Protein AF-A0A2G1WRG2-F1 (afdb_monomer)

Structure (mmCIF, N/CA/C/O backbone):
data_AF-A0A2G1WRG2-F1
#
_entry.id   AF-A0A2G1WRG2-F1
#
loop_
_atom_site.group_PDB
_atom_site.id
_atom_site.type_symbol
_atom_site.label_atom_id
_atom_site.label_alt_id
_atom_site.label_comp_id
_atom_site.label_asym_id
_atom_site.label_entity_id
_atom_site.label_seq_id
_atom_site.pdbx_PDB_ins_code
_atom_site.Cartn_x
_atom_site.Cartn_y
_atom_site.Cartn_z
_atom_site.occupancy
_atom_site.B_iso_or_equiv
_atom_site.auth_seq_id
_atom_site.auth_comp_id
_atom_site.auth_asym_id
_atom_site.auth_atom_id
_atom_site.pdbx_PDB_model_num
ATOM 1 N N . MET A 1 1 ? 6.672 7.470 -14.621 1.00 82.44 1 MET A N 1
ATOM 2 C CA . MET A 1 1 ? 5.994 8.250 -13.550 1.00 82.44 1 MET A CA 1
ATOM 3 C C . MET A 1 1 ? 6.904 8.261 -12.335 1.00 82.44 1 MET A C 1
ATOM 5 O O . MET A 1 1 ? 7.577 7.259 -12.121 1.00 82.44 1 MET A O 1
ATOM 9 N N . ARG A 1 2 ? 6.982 9.368 -11.590 1.00 91.31 2 ARG A N 1
ATOM 10 C CA . ARG A 1 2 ? 7.747 9.431 -10.336 1.00 91.31 2 ARG A CA 1
ATOM 11 C C . ARG A 1 2 ? 6.858 9.059 -9.140 1.00 91.31 2 ARG A C 1
ATOM 13 O O . ARG A 1 2 ? 5.636 9.063 -9.260 1.00 91.31 2 ARG A O 1
ATOM 20 N N . GLU A 1 3 ? 7.483 8.682 -8.032 1.00 91.12 3 GLU A N 1
ATOM 21 C CA . GLU A 1 3 ? 6.794 8.231 -6.816 1.00 91.12 3 GLU A CA 1
ATOM 22 C C . GLU A 1 3 ? 5.988 9.355 -6.157 1.00 91.12 3 GLU A C 1
ATOM 24 O O . GLU A 1 3 ? 4.827 9.147 -5.826 1.00 91.12 3 GLU A O 1
ATOM 29 N N . ASP A 1 4 ? 6.550 10.567 -6.115 1.00 94.12 4 ASP A N 1
ATOM 30 C CA . ASP A 1 4 ? 5.869 11.799 -5.695 1.00 94.12 4 ASP A CA 1
ATOM 31 C C . ASP A 1 4 ? 4.547 12.018 -6.453 1.00 94.12 4 ASP A C 1
ATOM 33 O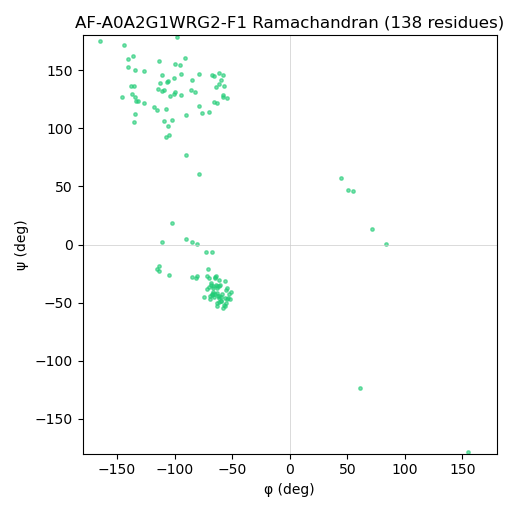 O . ASP A 1 4 ? 3.505 12.245 -5.847 1.00 94.12 4 ASP A O 1
ATOM 37 N N . ALA A 1 5 ? 4.554 11.856 -7.776 1.00 94.12 5 ALA A N 1
ATOM 38 C CA . ALA A 1 5 ? 3.368 12.000 -8.610 1.00 94.12 5 ALA A CA 1
ATOM 39 C C . ALA A 1 5 ? 2.323 10.907 -8.332 1.00 94.12 5 ALA A C 1
ATOM 41 O O . ALA A 1 5 ? 1.125 11.181 -8.394 1.00 94.12 5 ALA A O 1
ATOM 42 N N . LEU A 1 6 ? 2.754 9.677 -8.030 1.00 94.81 6 LEU A N 1
ATOM 43 C CA . LEU A 1 6 ? 1.844 8.601 -7.628 1.00 94.81 6 LEU A CA 1
ATOM 44 C C . LEU A 1 6 ? 1.216 8.899 -6.259 1.00 94.81 6 LEU A C 1
ATOM 46 O O . LEU A 1 6 ? 0.005 8.746 -6.104 1.00 94.81 6 LEU A O 1
ATOM 50 N N . ALA A 1 7 ? 2.017 9.370 -5.302 1.00 96.44 7 ALA A N 1
ATOM 51 C CA . ALA A 1 7 ? 1.544 9.779 -3.988 1.00 96.44 7 ALA A CA 1
ATOM 52 C C . ALA A 1 7 ? 0.510 10.907 -4.104 1.00 96.44 7 ALA A C 1
ATOM 54 O O . ALA A 1 7 ? -0.591 10.766 -3.578 1.00 96.44 7 ALA A O 1
ATOM 55 N N . THR A 1 8 ? 0.796 11.964 -4.877 1.00 97.38 8 THR A N 1
ATOM 56 C CA . THR A 1 8 ? -0.154 13.061 -5.135 1.00 97.38 8 THR A CA 1
ATOM 57 C C . THR A 1 8 ? -1.489 12.546 -5.667 1.00 97.38 8 THR A C 1
ATOM 59 O O . THR A 1 8 ? -2.535 12.929 -5.157 1.00 97.38 8 THR A O 1
ATOM 62 N N . ARG A 1 9 ? -1.479 11.624 -6.638 1.00 96.25 9 ARG A N 1
ATOM 63 C CA . ARG A 1 9 ? -2.717 11.054 -7.199 1.00 96.25 9 ARG A CA 1
ATOM 64 C C . ARG A 1 9 ? -3.536 10.270 -6.177 1.00 96.25 9 ARG A C 1
ATOM 66 O O . ARG A 1 9 ? -4.762 10.318 -6.217 1.00 96.25 9 ARG A O 1
ATOM 73 N N . LEU A 1 10 ? -2.879 9.540 -5.277 1.00 96.62 10 LEU A N 1
ATOM 74 C CA . LEU A 1 10 ? -3.568 8.819 -4.208 1.00 96.62 10 LEU A CA 1
ATOM 75 C C . LEU A 1 10 ? -4.116 9.769 -3.141 1.00 96.62 10 LEU A C 1
ATOM 77 O O . LEU A 1 10 ? -5.230 9.553 -2.672 1.00 96.62 10 LEU A O 1
ATOM 81 N N . VAL A 1 11 ? -3.381 10.831 -2.800 1.00 98.06 11 VAL A N 1
ATOM 82 C CA . VAL A 1 11 ? -3.873 11.896 -1.912 1.00 98.06 11 VAL A CA 1
ATOM 83 C C . VAL A 1 11 ? -5.138 12.523 -2.502 1.00 98.06 11 VAL A C 1
ATOM 85 O O . VAL A 1 11 ? -6.183 12.464 -1.859 1.00 98.06 11 VAL A O 1
ATOM 88 N N . GLU A 1 12 ? -5.077 12.999 -3.753 1.00 98.06 12 GLU A N 1
ATOM 89 C CA . GLU A 1 12 ? -6.226 13.566 -4.478 1.00 98.06 12 GLU A CA 1
ATOM 90 C C . GLU A 1 12 ? -7.426 12.604 -4.483 1.00 98.06 12 GLU A C 1
ATOM 92 O O . GLU A 1 12 ? -8.568 13.009 -4.263 1.00 98.06 12 GLU A O 1
ATOM 97 N N . HIS A 1 13 ? -7.178 11.310 -4.709 1.00 96.69 13 HIS A N 1
ATOM 98 C CA . HIS A 1 13 ? -8.224 10.292 -4.692 1.00 96.69 13 HIS A CA 1
ATOM 99 C C . HIS A 1 13 ? -8.915 10.191 -3.329 1.00 96.69 13 HIS A C 1
ATOM 101 O O . HIS A 1 13 ? -10.146 10.196 -3.275 1.00 96.69 13 HIS A O 1
ATOM 107 N N . T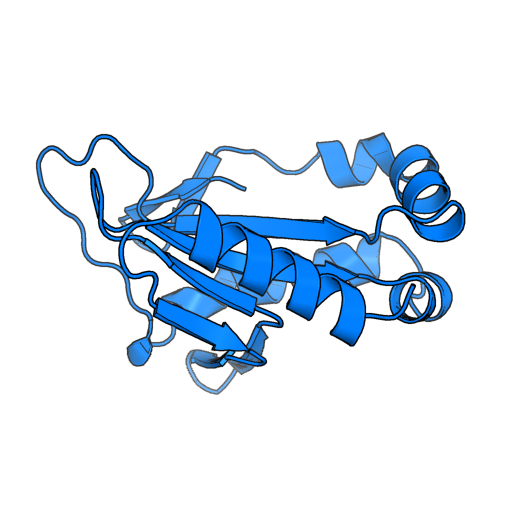YR A 1 14 ? -8.162 10.094 -2.232 1.00 96.69 14 TYR A N 1
ATOM 108 C CA . TYR A 1 14 ? -8.765 9.961 -0.906 1.00 96.69 14 TYR A CA 1
ATOM 109 C C . TYR A 1 14 ? -9.455 11.244 -0.450 1.00 96.69 14 TYR A C 1
ATOM 111 O O . TYR A 1 14 ? -10.524 11.156 0.145 1.00 96.69 14 TYR A O 1
ATOM 119 N N . GLU A 1 15 ? -8.911 12.417 -0.768 1.00 97.25 15 GLU A N 1
ATOM 120 C CA . GLU A 1 15 ? -9.574 13.699 -0.495 1.00 97.25 15 GLU A CA 1
ATOM 121 C C . GLU A 1 15 ? -10.912 13.830 -1.234 1.00 97.25 15 GLU A C 1
ATOM 123 O O . GLU A 1 15 ? -11.868 14.374 -0.686 1.00 97.25 15 GLU A O 1
ATOM 128 N N . ALA A 1 16 ? -11.004 13.298 -2.456 1.00 97.31 16 ALA A N 1
ATOM 129 C CA . ALA A 1 16 ? -12.228 13.340 -3.251 1.00 97.31 16 ALA A CA 1
ATOM 130 C C . ALA A 1 16 ? -13.269 12.273 -2.865 1.00 97.31 16 ALA A C 1
ATOM 132 O O . ALA A 1 16 ? -14.457 12.463 -3.123 1.00 97.31 16 ALA A O 1
ATOM 133 N N . THR A 1 17 ? -12.844 11.133 -2.309 1.00 95.19 17 THR A N 1
ATOM 134 C CA . THR A 1 17 ? -13.718 9.954 -2.128 1.00 95.19 17 THR A CA 1
ATOM 135 C C . THR A 1 17 ? -14.021 9.598 -0.679 1.00 95.19 17 THR A C 1
ATOM 137 O O . THR A 1 17 ? -14.987 8.877 -0.432 1.00 95.19 17 THR A O 1
ATOM 140 N N . ALA A 1 18 ? -13.231 10.081 0.280 1.00 93.38 18 ALA A N 1
ATOM 141 C CA . ALA A 1 18 ? -13.436 9.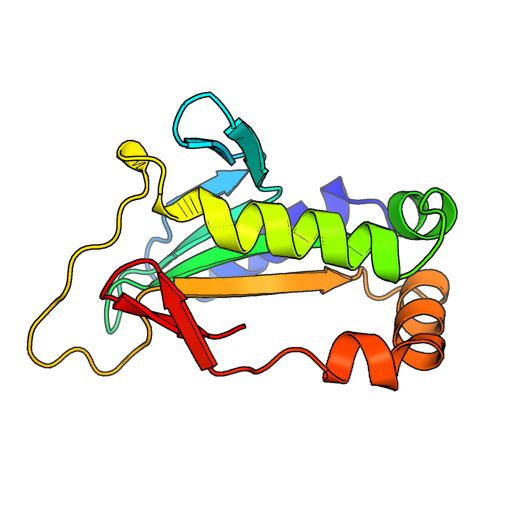811 1.694 1.00 93.38 18 ALA A CA 1
ATOM 142 C C . ALA A 1 18 ? -13.888 11.065 2.447 1.00 93.38 18 ALA A C 1
ATOM 144 O O . ALA A 1 18 ? -13.448 12.181 2.186 1.00 93.38 18 ALA A O 1
ATOM 145 N N . GLU A 1 19 ? -14.738 10.868 3.450 1.00 93.25 19 GLU A N 1
ATOM 146 C CA . GLU A 1 19 ? -15.154 11.942 4.342 1.00 93.25 19 GLU A CA 1
ATOM 147 C C . GLU A 1 19 ? -14.036 12.262 5.346 1.00 93.25 19 GLU A C 1
ATOM 149 O O . GLU A 1 19 ? -13.691 11.439 6.200 1.00 93.25 19 GLU A O 1
ATOM 154 N N . SER A 1 20 ? -13.461 13.462 5.228 1.00 93.56 20 SER A N 1
ATOM 155 C CA . SER A 1 20 ? -12.427 14.001 6.129 1.00 93.56 20 SER A CA 1
ATOM 156 C C . SER A 1 20 ? -11.307 12.996 6.483 1.00 93.56 20 SER A C 1
ATOM 158 O O . SER A 1 20 ? -11.087 12.712 7.673 1.00 93.56 20 SER A O 1
ATOM 160 N N . PRO A 1 21 ? -10.596 12.436 5.482 1.00 96.88 21 PRO A N 1
ATOM 161 C CA . PRO A 1 21 ? -9.536 11.467 5.723 1.00 96.88 21 PRO A CA 1
ATOM 162 C C . PRO A 1 21 ? -8.358 12.109 6.464 1.00 96.88 21 PRO A C 1
ATOM 164 O O . PRO A 1 21 ? -8.003 13.265 6.236 1.00 96.88 21 PRO A O 1
ATOM 167 N N . ALA A 1 22 ? -7.710 11.344 7.342 1.00 97.69 22 ALA A N 1
ATOM 168 C CA . ALA A 1 22 ? -6.416 11.728 7.897 1.00 97.69 22 ALA A CA 1
ATOM 169 C C . ALA A 1 22 ? -5.317 11.160 6.992 1.00 97.69 22 ALA A C 1
ATOM 171 O O . ALA A 1 22 ? -5.155 9.944 6.936 1.00 97.69 22 ALA A O 1
ATOM 172 N N . ILE A 1 23 ? -4.588 12.024 6.285 1.00 98.44 23 ILE A N 1
ATOM 173 C CA . ILE A 1 23 ? -3.559 11.624 5.317 1.00 98.44 23 ILE A CA 1
ATOM 174 C C . ILE A 1 23 ? -2.180 12.072 5.806 1.00 98.44 23 ILE A C 1
ATOM 176 O O . ILE A 1 23 ? -2.022 13.216 6.244 1.00 98.44 23 ILE A O 1
ATOM 180 N N . ARG A 1 24 ? -1.187 11.180 5.750 1.00 98.31 24 ARG A N 1
ATOM 181 C CA . ARG A 1 24 ? 0.217 11.457 6.087 1.00 98.31 24 ARG A CA 1
ATOM 182 C C . ARG A 1 24 ? 1.132 10.816 5.047 1.00 98.31 24 ARG A C 1
ATOM 184 O O . ARG A 1 24 ? 0.959 9.646 4.722 1.00 98.31 24 ARG A O 1
ATOM 191 N N . LEU A 1 25 ? 2.066 11.598 4.517 1.00 98.19 25 LEU A N 1
ATOM 192 C CA . LEU A 1 25 ? 3.127 11.123 3.630 1.00 98.19 25 LEU A CA 1
ATOM 193 C C . LEU A 1 25 ? 4.368 10.832 4.460 1.00 98.19 25 LEU A C 1
ATOM 195 O O . LEU A 1 25 ? 4.609 11.547 5.432 1.00 98.19 25 LEU A O 1
ATOM 199 N N . GLU A 1 26 ? 5.132 9.823 4.048 1.00 97.44 26 GLU A N 1
ATOM 200 C CA . GLU A 1 26 ? 6.370 9.427 4.726 1.00 97.44 26 GLU A CA 1
ATOM 201 C C . GLU A 1 26 ? 6.148 9.235 6.240 1.00 97.44 26 GLU A C 1
ATOM 203 O O . GLU A 1 26 ? 6.895 9.746 7.073 1.00 97.44 26 GLU A O 1
ATOM 208 N N . GLU A 1 27 ? 5.083 8.511 6.606 1.00 97.75 27 GLU A N 1
ATOM 209 C CA . GLU A 1 27 ? 4.686 8.314 8.001 1.00 97.75 27 GLU A CA 1
ATOM 210 C C . GLU A 1 27 ? 5.702 7.399 8.708 1.00 97.75 27 GLU A C 1
ATOM 212 O O . GLU A 1 27 ? 5.818 6.215 8.359 1.00 97.75 27 GLU A O 1
ATOM 217 N N . PRO A 1 28 ? 6.457 7.912 9.696 1.00 97.44 28 PRO A N 1
ATOM 218 C CA . PRO A 1 28 ? 7.485 7.136 10.365 1.00 97.44 28 PRO A CA 1
ATOM 219 C C . PRO A 1 28 ? 6.866 6.203 11.399 1.00 97.44 28 PRO A C 1
ATOM 221 O O . PRO A 1 28 ? 5.936 6.583 12.105 1.00 97.44 28 PRO A O 1
ATOM 224 N N . TYR A 1 29 ? 7.465 5.033 11.584 1.00 96.12 29 TYR A N 1
ATOM 225 C CA . TYR A 1 29 ? 7.134 4.128 12.679 1.00 96.12 29 TYR A CA 1
ATOM 226 C C . TYR A 1 29 ? 8.404 3.602 13.356 1.00 96.12 29 TYR A C 1
ATOM 228 O O . TYR A 1 29 ? 9.459 3.476 12.728 1.00 96.12 29 TYR A O 1
ATOM 236 N N . ASP A 1 30 ? 8.302 3.304 14.647 1.00 94.56 30 ASP A N 1
ATOM 237 C CA . ASP A 1 30 ? 9.353 2.668 15.438 1.00 94.56 30 ASP A CA 1
ATOM 238 C C . ASP A 1 30 ? 8.740 1.562 16.303 1.00 94.56 30 ASP A C 1
ATOM 240 O O . ASP A 1 30 ? 8.049 1.821 17.284 1.00 94.56 30 ASP A O 1
ATOM 244 N N . ALA A 1 31 ? 8.979 0.313 15.905 1.00 91.19 31 ALA A N 1
ATOM 245 C CA . ALA A 1 31 ? 8.558 -0.864 16.652 1.00 91.19 31 ALA A CA 1
ATOM 246 C C . ALA A 1 31 ? 9.773 -1.490 17.346 1.00 91.19 31 ALA A C 1
ATOM 248 O O . ALA A 1 31 ? 10.502 -2.279 16.734 1.00 91.19 31 ALA A O 1
ATOM 249 N N . ASP A 1 32 ? 10.006 -1.127 18.607 1.00 84.88 32 ASP A N 1
ATOM 250 C CA . ASP A 1 32 ? 11.116 -1.627 19.431 1.00 84.88 32 ASP A CA 1
ATOM 251 C C . ASP A 1 32 ? 12.505 -1.433 18.783 1.00 84.88 32 ASP A C 1
ATOM 253 O O . ASP A 1 32 ? 13.320 -2.358 18.703 1.00 84.88 32 ASP A O 1
ATOM 257 N N . GLY A 1 33 ? 12.777 -0.239 18.248 1.00 85.12 33 GLY A N 1
ATOM 258 C CA . GLY A 1 33 ? 14.024 0.099 17.555 1.00 85.12 33 GLY A CA 1
ATOM 259 C C . GLY A 1 33 ? 14.048 -0.322 16.083 1.00 85.12 33 GLY A C 1
ATOM 260 O O . GLY A 1 33 ? 15.039 -0.099 15.378 1.00 85.12 33 GLY A O 1
ATOM 261 N N . ARG A 1 34 ? 12.970 -0.935 15.575 1.00 90.69 34 ARG A N 1
ATOM 262 C CA . ARG A 1 34 ? 12.817 -1.267 14.153 1.00 90.69 34 ARG A CA 1
ATOM 263 C C . ARG A 1 34 ? 12.156 -0.115 13.420 1.00 90.69 34 ARG A C 1
ATOM 265 O O . ARG A 1 34 ? 10.987 -0.182 13.048 1.00 90.69 34 ARG A O 1
ATOM 272 N N . GLN A 1 35 ? 12.960 0.904 13.164 1.00 93.56 35 GLN A N 1
ATOM 273 C CA . GLN A 1 35 ? 12.525 2.085 12.436 1.00 93.56 35 GLN A CA 1
ATOM 274 C C . GLN A 1 35 ? 12.213 1.767 10.971 1.00 93.56 35 GLN A C 1
ATOM 276 O O . GLN A 1 35 ? 12.845 0.903 10.334 1.00 93.56 35 GLN A O 1
ATOM 281 N N . GLY A 1 36 ? 11.223 2.483 10.454 1.00 95.19 36 GLY A N 1
ATOM 282 C CA . GLY A 1 36 ? 10.838 2.502 9.056 1.00 95.19 36 GLY A CA 1
ATOM 283 C C . GLY A 1 36 ? 9.928 3.685 8.757 1.00 95.19 36 GLY A C 1
ATOM 284 O O . GLY A 1 36 ? 9.551 4.448 9.646 1.00 95.19 36 GLY A O 1
ATOM 285 N N . VAL A 1 37 ? 9.610 3.841 7.481 1.00 96.94 37 VAL A N 1
ATOM 286 C CA . VAL A 1 37 ? 8.747 4.901 6.967 1.00 96.94 37 VAL A CA 1
ATOM 287 C C . VAL A 1 37 ? 7.790 4.257 5.978 1.00 96.94 37 VAL A C 1
ATOM 289 O O . VAL A 1 37 ? 8.208 3.399 5.203 1.00 96.94 37 VAL A O 1
ATOM 292 N N . VAL A 1 38 ? 6.518 4.632 6.052 1.00 97.12 38 VAL A N 1
ATOM 293 C CA . VAL A 1 38 ? 5.490 4.243 5.085 1.00 97.12 38 VAL A CA 1
ATOM 294 C C . VAL A 1 38 ? 5.284 5.390 4.115 1.00 97.12 38 VAL A C 1
ATOM 296 O O . VAL A 1 38 ? 5.077 6.522 4.547 1.00 97.12 38 VAL A O 1
ATOM 299 N N . ASP A 1 39 ? 5.285 5.099 2.818 1.00 97.69 39 ASP A N 1
ATOM 300 C CA . ASP A 1 39 ? 5.175 6.132 1.784 1.00 97.69 39 ASP A CA 1
ATOM 301 C C . ASP A 1 39 ? 3.881 6.951 1.926 1.00 97.69 39 ASP A C 1
ATOM 303 O O . ASP A 1 39 ? 3.899 8.181 1.830 1.00 97.69 39 ASP A O 1
ATOM 307 N N . LEU A 1 40 ? 2.755 6.283 2.209 1.00 98.38 40 LEU A N 1
ATOM 308 C CA . LEU A 1 40 ? 1.465 6.930 2.432 1.00 98.38 40 LEU A CA 1
ATOM 309 C C . LEU A 1 40 ? 0.623 6.197 3.489 1.00 98.38 40 LEU A C 1
ATOM 311 O O . LEU A 1 40 ? 0.312 5.012 3.369 1.00 98.38 40 LEU A O 1
ATOM 315 N N . PHE A 1 41 ? 0.173 6.942 4.493 1.00 98.44 41 PHE A N 1
ATOM 316 C CA . PHE A 1 41 ? -0.818 6.513 5.471 1.00 98.44 41 PHE A CA 1
ATOM 317 C C . PHE A 1 41 ? -2.131 7.277 5.275 1.00 98.44 41 PHE A C 1
ATOM 319 O O . PHE A 1 41 ? -2.142 8.508 5.192 1.00 98.44 41 PHE A O 1
ATOM 326 N N . VAL A 1 42 ? -3.253 6.552 5.244 1.00 98.25 42 VAL A N 1
ATOM 327 C CA . VAL A 1 42 ? -4.598 7.139 5.159 1.00 98.25 42 VAL A CA 1
ATOM 328 C C . VAL A 1 42 ? -5.538 6.491 6.162 1.00 98.25 42 VAL A C 1
ATOM 330 O O . VAL A 1 42 ? -5.790 5.293 6.100 1.00 98.25 42 VAL A O 1
ATOM 333 N N . ARG A 1 43 ? -6.150 7.294 7.033 1.00 97.31 43 ARG A N 1
ATOM 334 C CA . ARG A 1 43 ? -7.227 6.861 7.930 1.00 97.31 43 ARG A CA 1
ATOM 335 C C . ARG A 1 43 ? -8.563 7.428 7.470 1.00 97.31 43 ARG A C 1
ATOM 337 O O . ARG A 1 43 ? -8.769 8.641 7.513 1.00 97.31 43 ARG A O 1
ATOM 344 N N . THR A 1 44 ? -9.490 6.551 7.093 1.00 95.38 44 THR A N 1
ATOM 345 C CA . THR A 1 44 ? -10.905 6.908 6.877 1.00 95.38 44 THR A CA 1
ATOM 346 C C . THR A 1 44 ? -11.705 6.624 8.143 1.00 95.38 44 THR A C 1
ATOM 348 O O . THR A 1 44 ? -11.291 5.780 8.934 1.00 95.38 44 THR A O 1
ATOM 351 N N . ARG A 1 45 ? -12.829 7.319 8.366 1.00 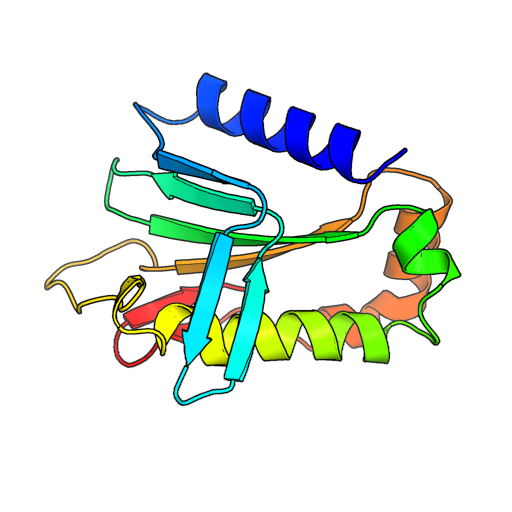90.88 45 ARG A N 1
ATOM 352 C CA . ARG A 1 45 ? -13.657 7.149 9.580 1.00 90.88 45 ARG A CA 1
ATOM 353 C C . ARG A 1 45 ? -15.046 6.566 9.329 1.00 90.88 45 ARG A C 1
ATOM 355 O O . ARG A 1 45 ? -15.619 6.009 10.262 1.00 90.88 45 ARG A O 1
ATOM 362 N N . THR A 1 46 ? -15.567 6.691 8.112 1.00 84.31 46 THR A N 1
ATOM 363 C CA . THR A 1 46 ? -16.898 6.217 7.722 1.00 84.31 46 THR A CA 1
ATOM 364 C C . THR A 1 46 ? -16.794 5.053 6.724 1.00 84.31 46 THR A C 1
ATOM 366 O O . THR A 1 46 ? -15.918 5.080 5.856 1.00 84.31 46 THR A O 1
ATOM 369 N N . PRO A 1 47 ? -17.634 4.002 6.850 1.00 83.50 47 PRO A N 1
ATOM 370 C CA . PRO A 1 47 ? -18.603 3.761 7.931 1.00 83.50 47 PRO A CA 1
ATOM 371 C C . PRO A 1 47 ? -17.946 3.388 9.275 1.00 83.50 47 PRO A C 1
ATOM 373 O O . PRO A 1 47 ? -18.543 3.585 10.329 1.00 83.50 47 PRO A O 1
ATOM 376 N N . GLU A 1 48 ? -16.702 2.906 9.254 1.00 88.31 48 GLU A N 1
ATOM 377 C CA . GLU A 1 48 ? -15.892 2.625 10.440 1.00 88.31 48 GLU A CA 1
ATOM 378 C C . GLU A 1 48 ? -14.421 3.034 10.215 1.00 88.31 48 GLU A C 1
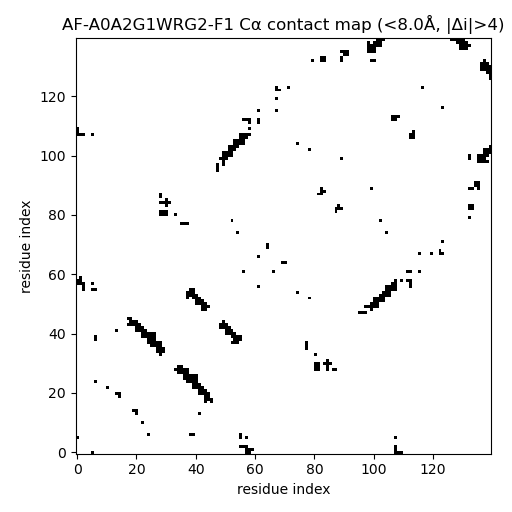ATOM 380 O O . GLU A 1 48 ? -13.996 3.162 9.063 1.00 88.31 48 GLU A O 1
ATOM 385 N N . PRO A 1 49 ? -13.615 3.238 11.281 1.00 91.62 49 PRO A N 1
ATOM 386 C CA . PRO A 1 49 ? -12.199 3.552 11.135 1.00 91.62 49 PRO A CA 1
ATOM 387 C C . PRO A 1 49 ? -11.398 2.424 10.476 1.00 91.62 49 PRO A C 1
ATOM 389 O O . PRO A 1 49 ? -11.340 1.315 11.026 1.00 91.62 49 PRO A O 1
ATOM 392 N N . VAL A 1 50 ? -10.752 2.749 9.352 1.00 95.19 50 VAL A N 1
ATOM 393 C CA . VAL A 1 50 ? -9.862 1.858 8.592 1.00 95.19 50 VAL A CA 1
ATOM 394 C C . VAL A 1 50 ? -8.563 2.587 8.270 1.00 95.19 50 VAL A C 1
ATOM 396 O O . VAL A 1 50 ? -8.579 3.632 7.608 1.00 95.19 50 VAL A O 1
ATOM 399 N N . ASP A 1 51 ? -7.451 1.998 8.696 1.00 97.19 51 ASP A N 1
ATOM 400 C CA . ASP A 1 51 ? -6.104 2.449 8.362 1.00 97.19 51 ASP A CA 1
ATOM 401 C C . ASP A 1 51 ? -5.665 1.836 7.034 1.00 97.19 51 ASP A C 1
ATOM 403 O O . ASP A 1 51 ? -5.822 0.644 6.797 1.00 97.19 51 ASP A O 1
ATOM 407 N N . ARG A 1 52 ? -5.121 2.644 6.135 1.00 97.38 52 ARG A N 1
ATOM 408 C CA . ARG A 1 52 ? -4.512 2.189 4.888 1.00 97.38 52 ARG A CA 1
ATOM 409 C C . ARG A 1 52 ? -3.040 2.524 4.955 1.00 97.38 52 ARG A C 1
ATOM 411 O O . ARG A 1 52 ? -2.682 3.697 5.031 1.00 97.38 52 ARG A O 1
ATOM 418 N N . VAL A 1 53 ? -2.224 1.483 4.955 1.00 98.00 53 VAL A N 1
ATOM 419 C CA . VAL A 1 53 ? -0.771 1.564 5.075 1.00 98.00 53 VAL A CA 1
ATOM 420 C C . VAL A 1 53 ? -0.210 1.185 3.714 1.00 98.00 53 VAL A C 1
ATOM 422 O O . VAL A 1 53 ? -0.337 0.035 3.289 1.00 98.00 53 VAL A O 1
ATOM 425 N N . ILE A 1 54 ? 0.281 2.175 2.976 1.00 97.94 54 ILE A N 1
ATOM 426 C CA . ILE A 1 54 ? 0.486 2.075 1.533 1.00 97.94 54 ILE A CA 1
ATOM 427 C C . ILE A 1 54 ? 1.970 2.245 1.218 1.00 97.94 54 ILE A C 1
ATOM 429 O O . ILE A 1 54 ? 2.547 3.303 1.457 1.00 97.94 54 ILE A O 1
ATOM 433 N N . GLU A 1 55 ? 2.554 1.204 0.635 1.00 97.50 55 GLU A N 1
ATOM 434 C CA . GLU A 1 55 ? 3.884 1.220 0.035 1.00 97.50 55 GLU A CA 1
ATOM 435 C C . GLU A 1 55 ? 3.751 1.498 -1.470 1.00 97.50 55 GLU A C 1
ATOM 437 O O . GLU A 1 55 ? 3.004 0.815 -2.179 1.00 97.50 55 GLU A O 1
ATOM 442 N N . LEU A 1 56 ? 4.487 2.479 -1.980 1.00 97.50 56 LEU A N 1
ATOM 443 C CA . LEU A 1 56 ? 4.466 2.926 -3.366 1.00 97.50 56 LEU A CA 1
ATOM 444 C C . LEU A 1 56 ? 5.718 2.455 -4.106 1.00 97.50 56 LEU A C 1
ATOM 446 O O . LEU A 1 56 ? 6.829 2.447 -3.582 1.00 97.50 56 LEU A O 1
ATOM 450 N N . LYS A 1 57 ? 5.549 2.050 -5.368 1.00 97.25 57 LYS A N 1
ATOM 451 C CA . LYS A 1 57 ? 6.659 1.680 -6.255 1.00 97.25 57 LYS A CA 1
ATOM 452 C C . LYS A 1 57 ? 6.489 2.316 -7.628 1.00 97.25 57 LYS A C 1
ATOM 454 O O . LYS A 1 57 ? 5.612 1.943 -8.408 1.00 97.25 57 LYS A O 1
ATOM 459 N N . ALA A 1 58 ? 7.375 3.254 -7.948 1.00 96.12 58 ALA A N 1
ATOM 460 C CA . ALA A 1 58 ? 7.491 3.853 -9.277 1.00 96.12 58 ALA A CA 1
ATOM 461 C C . ALA A 1 58 ? 8.613 3.209 -10.119 1.00 96.12 58 ALA A C 1
ATOM 463 O O . ALA A 1 58 ? 9.357 2.348 -9.642 1.00 96.12 58 ALA A O 1
ATOM 464 N N . ASP A 1 59 ? 8.775 3.665 -11.369 1.00 95.62 59 ASP A N 1
ATOM 465 C CA . ASP A 1 59 ? 9.751 3.119 -12.333 1.00 95.62 59 ASP A CA 1
ATOM 466 C C . ASP A 1 59 ? 11.168 3.026 -11.753 1.00 95.62 59 ASP A C 1
ATOM 468 O O . ASP A 1 59 ? 11.881 2.049 -11.977 1.00 95.62 59 ASP A O 1
ATOM 472 N N . ALA A 1 60 ? 11.582 4.052 -11.005 1.00 93.56 60 ALA A N 1
ATOM 473 C CA . ALA A 1 60 ? 12.907 4.113 -10.401 1.00 93.56 60 ALA A CA 1
ATOM 474 C C . ALA A 1 60 ? 13.102 3.038 -9.322 1.00 93.56 60 ALA A C 1
ATOM 476 O O . ALA A 1 60 ? 14.153 2.403 -9.295 1.00 93.56 60 ALA A O 1
ATOM 477 N N . ALA A 1 61 ? 12.098 2.807 -8.471 1.00 93.94 61 ALA A N 1
ATOM 478 C CA . ALA A 1 61 ? 12.148 1.782 -7.433 1.00 93.94 61 ALA A CA 1
ATOM 479 C C . ALA A 1 61 ? 12.209 0.377 -8.050 1.00 93.94 61 ALA A C 1
ATOM 481 O O . ALA A 1 61 ? 13.058 -0.424 -7.670 1.00 93.94 61 ALA A O 1
ATOM 482 N N . VAL A 1 62 ? 11.380 0.112 -9.068 1.00 95.56 62 VAL A N 1
ATOM 483 C CA . VAL A 1 62 ? 11.370 -1.172 -9.788 1.00 95.56 62 VAL A CA 1
ATOM 484 C C . VAL A 1 62 ? 12.711 -1.452 -10.467 1.00 95.56 62 VAL A C 1
ATOM 486 O O . VAL A 1 62 ? 13.232 -2.554 -10.350 1.00 95.56 62 VAL A O 1
ATOM 489 N N . ARG A 1 63 ? 13.308 -0.456 -11.135 1.00 93.88 63 ARG A N 1
ATOM 490 C CA . ARG A 1 63 ? 14.607 -0.619 -11.817 1.00 93.88 63 ARG A CA 1
ATOM 491 C C . ARG A 1 63 ? 15.787 -0.781 -10.861 1.00 93.88 63 ARG A C 1
ATOM 493 O O . ARG A 1 63 ? 16.795 -1.357 -11.255 1.00 93.88 63 ARG A O 1
ATOM 500 N N . ARG A 1 64 ? 15.703 -0.205 -9.659 1.00 94.25 64 ARG A N 1
ATOM 501 C CA . ARG A 1 64 ? 16.768 -0.275 -8.645 1.00 94.25 64 ARG A CA 1
ATOM 502 C C . ARG A 1 64 ? 16.686 -1.532 -7.792 1.00 94.25 64 ARG A C 1
ATOM 504 O O . ARG A 1 64 ? 17.715 -1.968 -7.289 1.00 94.25 64 ARG A O 1
ATOM 511 N N . ALA A 1 65 ? 15.491 -2.085 -7.609 1.00 91.19 65 ALA A N 1
ATOM 512 C CA . ALA A 1 65 ? 15.324 -3.328 -6.882 1.00 91.19 65 ALA A CA 1
ATOM 513 C C . ALA A 1 65 ? 16.076 -4.466 -7.588 1.00 91.19 65 ALA A C 1
ATOM 515 O O . ALA A 1 65 ? 16.005 -4.629 -8.804 1.00 91.19 65 ALA A O 1
ATOM 516 N N . THR A 1 66 ? 16.737 -5.309 -6.802 1.00 88.44 66 THR A N 1
ATOM 517 C CA . THR A 1 66 ? 17.370 -6.558 -7.258 1.00 88.44 66 THR A CA 1
ATOM 518 C C . THR A 1 66 ? 16.353 -7.612 -7.718 1.00 88.44 66 THR A C 1
ATOM 520 O O . THR A 1 66 ? 16.731 -8.653 -8.250 1.00 88.44 66 THR A O 1
ATOM 523 N N . GLY A 1 67 ? 15.055 -7.349 -7.529 1.00 91.69 67 GLY A N 1
ATOM 524 C CA . GLY A 1 67 ? 13.942 -8.152 -8.023 1.00 91.69 67 GLY A CA 1
ATOM 525 C C . GLY A 1 67 ? 12.681 -7.983 -7.174 1.00 91.69 67 GLY A C 1
ATOM 526 O O . GLY A 1 67 ? 12.660 -7.257 -6.177 1.00 91.69 67 GLY A O 1
ATOM 527 N N . ALA A 1 68 ? 11.616 -8.705 -7.530 1.00 94.50 68 ALA A N 1
ATOM 528 C CA . ALA A 1 68 ? 10.336 -8.634 -6.819 1.00 94.50 68 ALA A CA 1
ATOM 529 C C . ALA A 1 68 ? 10.424 -9.071 -5.342 1.00 94.50 68 ALA A C 1
ATOM 531 O O . ALA A 1 68 ? 9.721 -8.521 -4.495 1.00 94.50 68 ALA A O 1
ATOM 532 N N . ASN A 1 69 ? 11.339 -9.989 -5.009 1.00 94.69 69 ASN A N 1
ATOM 533 C CA . ASN A 1 69 ? 11.596 -10.411 -3.628 1.00 94.69 69 ASN A CA 1
ATOM 534 C C . ASN A 1 69 ? 12.068 -9.266 -2.726 1.00 94.69 69 ASN A C 1
ATOM 536 O O . ASN A 1 69 ? 11.733 -9.245 -1.544 1.00 94.69 69 ASN A O 1
ATOM 540 N N . GLU A 1 70 ? 12.844 -8.316 -3.253 1.00 94.81 70 GLU A N 1
ATOM 541 C CA . GLU A 1 70 ? 13.295 -7.165 -2.472 1.00 94.81 70 GLU A CA 1
ATOM 542 C C . GLU A 1 70 ? 12.136 -6.224 -2.144 1.00 94.81 70 GLU A C 1
ATOM 544 O O . GLU A 1 70 ? 11.973 -5.841 -0.986 1.00 94.81 70 GLU A O 1
ATOM 549 N N . ILE A 1 71 ? 11.289 -5.940 -3.135 1.00 95.94 71 ILE A N 1
ATOM 550 C CA . ILE A 1 71 ? 10.074 -5.137 -2.960 1.00 95.94 71 ILE A CA 1
ATOM 551 C C . ILE A 1 71 ? 9.142 -5.797 -1.936 1.00 95.94 71 ILE A C 1
ATOM 553 O O . ILE A 1 71 ? 8.664 -5.140 -1.015 1.00 95.94 71 ILE A O 1
ATOM 557 N N . LEU A 1 72 ? 8.932 -7.113 -2.034 1.00 94.44 72 LEU A N 1
ATOM 558 C CA . LEU A 1 72 ? 8.120 -7.849 -1.062 1.00 94.44 72 LEU A CA 1
ATOM 559 C C . LEU A 1 72 ? 8.723 -7.847 0.338 1.00 94.44 72 LEU A C 1
ATOM 561 O O . LEU A 1 72 ? 7.990 -7.807 1.321 1.00 94.44 72 LEU A O 1
ATOM 565 N N . ARG A 1 73 ? 10.051 -7.889 0.452 1.00 93.25 73 ARG A N 1
ATOM 566 C CA . ARG A 1 73 ? 10.734 -7.764 1.741 1.00 93.25 73 ARG A CA 1
ATOM 567 C C . ARG A 1 73 ? 10.478 -6.405 2.389 1.00 93.25 73 ARG A C 1
ATOM 569 O O . ARG A 1 73 ? 10.279 -6.368 3.600 1.00 93.25 73 ARG A O 1
ATOM 576 N N . GLN A 1 74 ? 10.502 -5.323 1.608 1.00 92.62 74 GLN A N 1
ATOM 577 C CA . GLN A 1 74 ? 10.181 -3.972 2.085 1.00 92.62 74 GLN A CA 1
ATOM 578 C C . GLN A 1 74 ? 8.725 -3.913 2.563 1.00 92.62 74 GLN A C 1
ATOM 580 O O . GLN A 1 74 ? 8.483 -3.637 3.736 1.00 92.62 74 GLN A O 1
ATOM 585 N N . TYR A 1 75 ? 7.785 -4.332 1.710 1.00 94.69 75 TYR A N 1
ATOM 586 C CA . TYR A 1 75 ? 6.358 -4.390 2.035 1.00 94.69 75 TYR A CA 1
ATOM 587 C C . TYR A 1 75 ? 6.067 -5.215 3.301 1.00 94.69 75 TYR A C 1
ATOM 589 O O . TYR A 1 75 ? 5.445 -4.721 4.235 1.00 94.69 75 TYR A O 1
ATOM 597 N N . ARG A 1 76 ? 6.588 -6.446 3.401 1.00 92.81 76 ARG A N 1
ATOM 598 C CA . ARG A 1 76 ? 6.370 -7.323 4.570 1.00 92.81 76 ARG A CA 1
ATOM 599 C C . ARG A 1 76 ? 6.992 -6.778 5.854 1.00 92.81 76 ARG A C 1
ATOM 601 O O . ARG A 1 76 ? 6.542 -7.115 6.948 1.00 92.81 76 ARG A O 1
ATOM 608 N N . ARG A 1 77 ? 8.066 -5.986 5.751 1.00 93.56 77 ARG A N 1
ATOM 609 C CA . ARG A 1 77 ? 8.665 -5.313 6.912 1.00 93.56 77 ARG A CA 1
ATOM 610 C C . ARG A 1 77 ? 7.732 -4.220 7.426 1.00 93.56 77 ARG A C 1
ATOM 612 O O . ARG A 1 77 ? 7.514 -4.171 8.633 1.00 93.56 77 ARG A O 1
ATOM 619 N N . MET A 1 78 ? 7.201 -3.386 6.534 1.00 94.25 78 MET A N 1
ATOM 620 C CA . MET A 1 78 ? 6.187 -2.385 6.871 1.00 94.25 78 MET A CA 1
ATOM 621 C C . MET A 1 78 ? 4.971 -3.061 7.514 1.00 94.25 78 MET A C 1
ATOM 623 O O . MET A 1 78 ? 4.610 -2.738 8.643 1.00 94.25 78 MET A O 1
ATOM 627 N N . GLU A 1 79 ? 4.434 -4.088 6.856 1.00 93.31 79 GLU A N 1
ATOM 628 C CA . GLU A 1 79 ? 3.239 -4.811 7.287 1.00 93.31 79 GLU A CA 1
ATOM 629 C C . GLU A 1 79 ? 3.368 -5.338 8.724 1.00 93.31 79 GLU A C 1
ATOM 631 O O . GLU A 1 79 ? 2.484 -5.150 9.561 1.00 93.31 79 GLU A O 1
ATOM 636 N N . ARG A 1 80 ? 4.516 -5.956 9.023 1.00 92.75 80 ARG A N 1
ATOM 637 C CA . ARG A 1 80 ? 4.797 -6.580 10.317 1.00 92.75 80 ARG A CA 1
ATOM 638 C C . ARG A 1 80 ? 4.936 -5.582 11.462 1.00 92.75 80 ARG A C 1
ATOM 640 O O . ARG A 1 80 ? 4.651 -5.951 12.596 1.00 92.75 80 ARG A O 1
ATOM 647 N N . TYR A 1 81 ? 5.456 -4.387 11.198 1.00 95.00 81 TYR A N 1
ATOM 648 C CA . TYR A 1 81 ? 5.941 -3.504 12.260 1.00 95.00 81 TYR A CA 1
ATOM 649 C C . TYR A 1 81 ? 5.152 -2.206 12.405 1.00 95.00 81 TYR A C 1
ATOM 651 O O . TYR A 1 81 ? 5.166 -1.649 13.496 1.00 95.00 81 TYR A O 1
ATOM 659 N N . PHE A 1 82 ? 4.425 -1.753 11.381 1.00 96.50 82 PHE A N 1
ATOM 660 C CA . PHE A 1 82 ? 3.738 -0.460 11.432 1.00 96.50 82 PHE A CA 1
ATOM 661 C C . PHE A 1 82 ? 2.783 -0.345 12.629 1.00 96.50 82 PHE A C 1
ATOM 663 O O . PHE A 1 82 ? 2.927 0.550 13.444 1.00 96.50 82 PHE A O 1
ATOM 670 N N . HIS A 1 83 ? 1.868 -1.302 12.808 1.00 96.00 83 HIS A N 1
ATOM 671 C CA . HIS A 1 83 ? 0.917 -1.294 13.931 1.00 96.00 83 HIS A CA 1
ATOM 672 C C . HIS A 1 83 ? 1.465 -1.904 15.235 1.00 96.00 83 HIS A C 1
ATOM 674 O O . HIS A 1 83 ? 0.720 -2.009 16.209 1.00 96.00 83 HIS A O 1
ATOM 680 N N . VAL A 1 84 ? 2.735 -2.328 15.253 1.00 94.06 84 VAL A N 1
ATOM 681 C CA . VAL A 1 84 ? 3.439 -2.688 16.497 1.00 94.06 84 VAL A CA 1
ATOM 682 C C . VAL A 1 84 ? 3.956 -1.429 17.199 1.00 94.06 84 VAL A C 1
ATOM 684 O O . VAL A 1 84 ? 4.022 -1.420 18.423 1.00 94.06 84 VAL A O 1
ATOM 687 N N . ASP A 1 85 ? 4.256 -0.358 16.452 1.00 93.06 85 ASP A N 1
ATOM 688 C CA . ASP A 1 85 ? 4.483 0.974 17.025 1.00 93.06 85 ASP A CA 1
ATOM 689 C C . ASP A 1 85 ? 3.236 1.415 17.811 1.00 93.06 85 ASP A C 1
ATOM 691 O O . ASP A 1 85 ? 2.114 1.426 17.293 1.00 93.06 85 ASP A O 1
ATOM 695 N N . GLU A 1 86 ? 3.433 1.799 19.074 1.00 91.12 86 GLU A N 1
ATOM 696 C CA . GLU A 1 86 ? 2.361 2.243 19.967 1.00 91.12 86 GLU A CA 1
ATOM 697 C C . GLU A 1 86 ? 1.564 3.421 19.392 1.00 91.12 86 GLU A C 1
ATOM 699 O O . GLU A 1 86 ? 0.355 3.517 19.621 1.00 91.12 86 GLU A O 1
ATOM 704 N N . ARG A 1 87 ? 2.210 4.295 18.607 1.00 92.81 87 ARG A N 1
ATOM 705 C CA . ARG A 1 87 ? 1.569 5.456 17.966 1.00 92.81 87 ARG A CA 1
ATOM 706 C C . ARG A 1 87 ? 0.518 5.051 16.938 1.00 92.81 87 ARG A C 1
ATOM 708 O O . ARG A 1 87 ? -0.453 5.783 16.732 1.00 92.81 87 ARG A O 1
ATOM 715 N N . HIS A 1 88 ? 0.689 3.886 16.319 1.00 94.81 88 HIS A N 1
ATOM 716 C CA . HIS A 1 88 ? -0.197 3.368 15.278 1.00 94.81 88 HIS A CA 1
ATOM 717 C C . HIS A 1 88 ? -1.000 2.155 15.746 1.00 94.81 88 HIS A C 1
ATOM 719 O O . HIS A 1 88 ? -1.770 1.613 14.959 1.00 94.81 88 HIS A O 1
ATOM 725 N N . ALA A 1 89 ? -0.867 1.726 17.002 1.00 92.94 89 ALA A N 1
ATOM 726 C CA . ALA A 1 89 ? -1.512 0.522 17.512 1.00 92.94 89 ALA A CA 1
ATOM 727 C C . ALA A 1 89 ? -3.038 0.530 17.300 1.00 92.94 89 ALA A C 1
ATOM 729 O O . ALA A 1 89 ? -3.760 1.434 17.739 1.00 92.94 89 ALA A O 1
ATOM 730 N N . LEU A 1 90 ? -3.549 -0.527 16.666 1.00 91.81 90 LEU A N 1
ATOM 731 C CA . LEU A 1 90 ? -4.984 -0.730 16.491 1.00 91.81 90 LEU A CA 1
ATOM 732 C C . LEU A 1 90 ? -5.592 -1.407 17.716 1.00 91.81 90 LEU A C 1
ATOM 734 O O . LEU A 1 90 ? -5.019 -2.321 18.307 1.00 91.81 90 LEU A O 1
ATOM 738 N N . ARG A 1 91 ? -6.806 -0.983 18.078 1.00 86.69 91 ARG A N 1
ATOM 739 C CA . ARG A 1 91 ? -7.581 -1.598 19.160 1.00 86.69 91 ARG A CA 1
ATOM 740 C C . ARG A 1 91 ? -8.747 -2.420 18.595 1.00 86.69 91 ARG A C 1
ATOM 742 O O . ARG A 1 91 ? -9.388 -1.980 17.630 1.00 86.69 91 ARG A O 1
ATOM 749 N N . PRO A 1 92 ? -9.041 -3.600 19.174 1.00 84.75 92 PRO A N 1
ATOM 750 C CA . PRO A 1 92 ? -10.254 -4.345 18.858 1.00 84.75 92 PR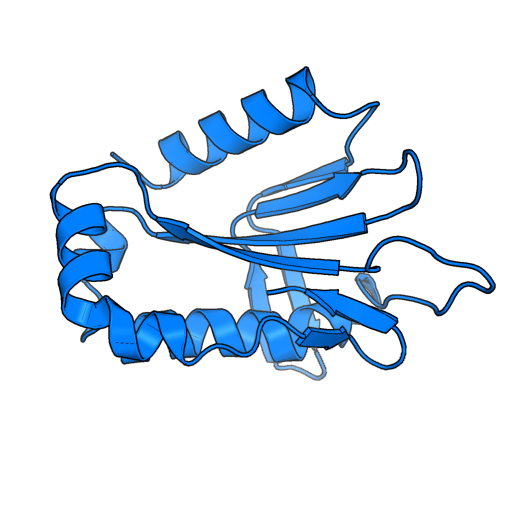O A CA 1
ATOM 751 C C . PRO A 1 92 ? -11.509 -3.512 19.128 1.00 84.75 92 PRO A C 1
ATOM 753 O O . PRO A 1 92 ? -11.557 -2.723 20.071 1.00 84.75 92 PRO A O 1
ATOM 756 N N . LYS A 1 93 ? -12.540 -3.707 18.305 1.00 85.62 93 LYS A N 1
ATOM 757 C CA . LYS A 1 93 ? -13.850 -3.066 18.453 1.00 85.62 93 LYS A CA 1
ATOM 758 C C . LYS A 1 93 ? -14.934 -4.122 18.266 1.00 85.62 93 LYS A C 1
ATOM 760 O O . LYS A 1 93 ? -14.925 -4.841 17.268 1.00 85.62 93 LYS A O 1
ATOM 765 N N . LEU A 1 94 ? -15.846 -4.221 19.232 1.00 84.56 94 LEU A N 1
A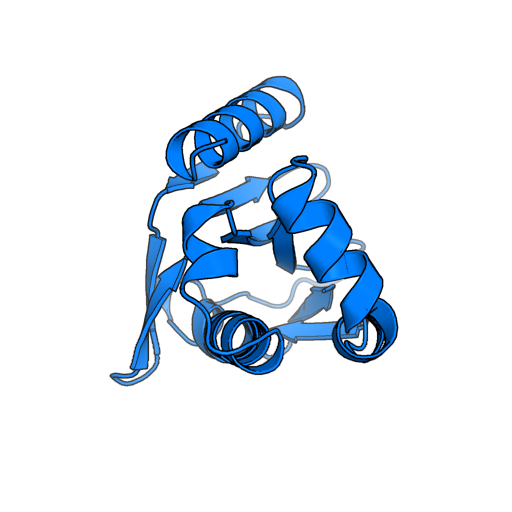TOM 766 C CA . LEU A 1 94 ? -16.968 -5.157 19.166 1.00 84.56 94 LEU A CA 1
ATOM 767 C C . LEU A 1 94 ? -17.884 -4.796 17.988 1.00 84.56 94 LEU A C 1
ATOM 769 O O . LEU A 1 94 ? -18.197 -3.624 17.791 1.00 84.56 94 LEU A O 1
ATOM 773 N N . GLY A 1 95 ? -18.305 -5.802 17.220 1.00 82.88 95 GLY A N 1
ATOM 774 C CA . GLY A 1 95 ? -19.217 -5.614 16.087 1.00 82.88 95 GLY A CA 1
ATOM 775 C C . GLY A 1 95 ? -18.602 -4.921 14.868 1.00 82.88 95 GLY A C 1
ATOM 776 O O . GLY A 1 95 ? -19.350 -4.505 13.991 1.00 82.88 95 GLY A O 1
ATOM 777 N N . ARG A 1 96 ? -17.269 -4.789 14.802 1.00 87.50 96 ARG A N 1
ATOM 778 C CA . ARG A 1 96 ? -16.564 -4.274 13.621 1.00 87.50 96 ARG A CA 1
ATOM 779 C C . ARG A 1 96 ? -16.879 -5.139 12.394 1.00 87.50 96 ARG A C 1
ATOM 781 O O . ARG A 1 96 ? -16.712 -6.356 12.444 1.00 87.50 96 ARG A O 1
ATOM 788 N N . THR A 1 97 ? -17.288 -4.490 11.307 1.00 86.81 97 THR A N 1
ATOM 789 C CA . THR A 1 97 ? -17.656 -5.144 10.035 1.00 86.81 97 THR A CA 1
ATOM 790 C C . THR A 1 97 ? -16.603 -4.987 8.935 1.00 86.81 97 THR A C 1
ATOM 792 O O . THR A 1 97 ? -16.478 -5.857 8.079 1.00 86.81 97 THR A O 1
ATOM 795 N N . GLU A 1 98 ? -15.798 -3.925 8.996 1.00 88.50 98 GLU A N 1
ATOM 796 C CA . GLU A 1 98 ? -14.658 -3.671 8.102 1.00 88.50 98 GLU A CA 1
ATOM 797 C C . GLU A 1 98 ? -13.323 -4.066 8.760 1.00 88.50 98 GLU A C 1
ATOM 799 O O . GLU A 1 98 ? -13.215 -4.037 9.989 1.00 88.50 98 GLU A O 1
ATOM 804 N N . PRO A 1 99 ? -12.258 -4.382 8.000 1.00 91.81 99 PRO A N 1
ATOM 805 C CA . PRO A 1 99 ? -10.939 -4.579 8.591 1.00 91.81 99 PRO A CA 1
ATOM 806 C C . PRO A 1 99 ? -10.451 -3.300 9.280 1.00 91.81 99 PRO A C 1
ATOM 808 O O . PRO A 1 99 ? -10.737 -2.189 8.842 1.00 91.81 99 PRO A O 1
ATOM 811 N N . GLY A 1 100 ? -9.674 -3.440 10.354 1.00 93.81 100 GLY A N 1
ATOM 812 C CA . GLY A 1 100 ? -9.056 -2.286 11.007 1.00 93.81 100 GLY A CA 1
ATOM 813 C C . GLY A 1 100 ? -7.914 -1.678 10.195 1.00 93.81 100 GLY A C 1
ATOM 814 O O . GLY A 1 100 ? -7.678 -0.478 10.310 1.00 93.81 100 GLY A O 1
ATOM 815 N N . ALA A 1 101 ? -7.253 -2.485 9.357 1.00 96.00 101 ALA A N 1
ATOM 816 C CA . ALA A 1 101 ? -6.218 -2.030 8.437 1.00 96.00 101 ALA A CA 1
ATOM 817 C C . ALA A 1 101 ? -6.276 -2.711 7.065 1.00 96.00 101 ALA A C 1
ATOM 819 O O . ALA A 1 101 ? -6.709 -3.856 6.932 1.00 96.00 101 ALA A O 1
ATOM 820 N N . ARG A 1 102 ? -5.784 -2.002 6.049 1.00 95.81 102 ARG A N 1
ATOM 821 C CA . ARG A 1 102 ? -5.505 -2.497 4.699 1.00 95.81 102 ARG A CA 1
ATOM 822 C C . ARG A 1 102 ? -4.057 -2.161 4.334 1.00 95.81 102 ARG A C 1
ATOM 824 O O . ARG A 1 102 ? -3.685 -0.988 4.332 1.00 95.81 102 ARG A O 1
ATOM 831 N N . TYR A 1 103 ? -3.253 -3.171 4.025 1.00 96.19 103 TYR A N 1
ATOM 832 C CA . TYR A 1 103 ? -1.837 -3.028 3.689 1.00 96.19 103 TYR A CA 1
ATOM 833 C C . TYR A 1 103 ? -1.636 -3.122 2.186 1.00 96.19 103 TYR A C 1
ATOM 835 O O . TYR A 1 103 ? -1.699 -4.208 1.629 1.00 96.19 103 TYR A O 1
ATOM 843 N N . LEU A 1 104 ? -1.344 -2.010 1.524 1.00 95.81 104 LEU A N 1
ATOM 844 C CA . LEU A 1 104 ? -1.347 -1.949 0.065 1.00 95.81 104 LEU A CA 1
ATOM 845 C C . LEU A 1 104 ? 0.073 -1.817 -0.486 1.00 95.81 104 LEU A C 1
ATOM 847 O O . LEU A 1 104 ? 0.839 -0.968 -0.040 1.00 95.81 104 LEU A O 1
ATOM 851 N N . LEU A 1 105 ? 0.405 -2.630 -1.491 1.00 95.94 105 LEU A N 1
ATOM 852 C CA . LEU A 1 105 ? 1.585 -2.442 -2.335 1.00 95.94 105 LEU A CA 1
ATOM 853 C C . LEU A 1 105 ? 1.133 -1.914 -3.700 1.00 95.94 105 LEU A C 1
ATOM 855 O O . LEU A 1 105 ? 0.632 -2.667 -4.536 1.00 95.94 105 LEU A O 1
ATOM 859 N N . CYS A 1 106 ? 1.299 -0.615 -3.930 1.00 96.12 106 CYS A N 1
ATOM 860 C CA . CYS A 1 106 ? 0.827 0.050 -5.138 1.00 96.12 106 CYS A CA 1
ATOM 861 C C . CYS A 1 106 ? 1.976 0.336 -6.104 1.00 96.12 106 CYS A C 1
ATOM 863 O O . CYS A 1 106 ? 2.962 0.988 -5.768 1.00 96.12 106 CYS A O 1
ATOM 865 N N . PHE A 1 107 ? 1.808 -0.094 -7.350 1.00 96.81 107 PHE A N 1
ATOM 866 C CA . PHE A 1 107 ? 2.734 0.207 -8.432 1.00 96.81 107 PHE A CA 1
ATOM 867 C C . PHE A 1 107 ? 2.200 1.345 -9.298 1.00 96.81 107 PHE A C 1
ATOM 869 O O . PHE A 1 107 ? 1.000 1.419 -9.569 1.00 96.81 107 PHE A O 1
ATOM 876 N N . ALA A 1 108 ? 3.091 2.212 -9.778 1.00 96.62 108 ALA A N 1
ATOM 877 C CA . ALA A 1 108 ? 2.715 3.231 -10.749 1.00 96.62 108 ALA A CA 1
ATOM 878 C C . ALA A 1 108 ? 2.149 2.569 -12.024 1.00 96.62 108 ALA A C 1
ATOM 880 O O . ALA A 1 108 ? 2.686 1.554 -12.471 1.00 96.62 108 ALA A O 1
ATOM 881 N N . PRO A 1 109 ? 1.108 3.132 -12.663 1.00 95.44 109 PRO A N 1
ATOM 882 C CA . PRO A 1 109 ? 0.510 2.569 -13.874 1.00 95.44 109 PRO A CA 1
ATOM 883 C C . PRO A 1 109 ? 1.355 2.897 -15.117 1.00 95.44 109 PRO A C 1
ATOM 885 O O . PRO A 1 109 ? 0.928 3.597 -16.032 1.00 95.44 109 PRO A O 1
ATOM 888 N N . THR A 1 110 ? 2.602 2.436 -15.134 1.00 96.62 110 THR A N 1
ATOM 889 C CA . THR A 1 110 ? 3.561 2.620 -16.228 1.00 96.62 110 THR A CA 1
ATOM 890 C C . THR A 1 110 ? 3.874 1.277 -16.889 1.00 96.62 110 THR A C 1
ATOM 892 O O . THR A 1 110 ? 3.767 0.236 -16.236 1.00 96.62 110 THR A O 1
ATOM 895 N N . PRO A 1 111 ? 4.346 1.255 -18.150 1.00 97.75 111 PRO A N 1
ATOM 896 C CA . PRO A 1 111 ? 4.738 0.006 -18.800 1.00 97.75 111 PRO A CA 1
ATOM 897 C C . PRO A 1 111 ? 5.789 -0.789 -18.013 1.00 97.75 111 PRO A C 1
ATOM 899 O O . PRO A 1 111 ? 5.689 -2.006 -17.925 1.00 97.75 111 PRO A O 1
ATOM 902 N N . THR A 1 112 ? 6.771 -0.113 -17.401 1.00 95.88 112 THR A N 1
ATOM 903 C CA . THR A 1 112 ? 7.817 -0.768 -16.597 1.00 95.88 112 THR A CA 1
ATOM 904 C C . THR A 1 112 ? 7.232 -1.479 -15.379 1.00 95.88 112 THR A C 1
ATOM 906 O O . THR A 1 112 ? 7.509 -2.657 -15.167 1.00 95.88 112 THR A O 1
ATOM 909 N N . CYS A 1 113 ? 6.406 -0.791 -14.595 1.00 97.12 113 CYS A N 1
ATOM 910 C CA . CYS A 1 113 ? 5.792 -1.363 -13.403 1.00 97.12 113 CYS A CA 1
ATOM 911 C C . CYS A 1 113 ? 4.775 -2.463 -13.744 1.00 97.12 113 CYS A C 1
ATOM 913 O O . CYS A 1 113 ? 4.784 -3.515 -13.110 1.00 97.12 113 CYS A O 1
ATOM 915 N N . VAL A 1 114 ? 3.942 -2.256 -14.769 1.00 97.06 114 VAL A N 1
ATOM 916 C CA . VAL A 1 114 ? 2.962 -3.254 -15.228 1.00 97.06 114 VAL A CA 1
ATOM 917 C C . VAL A 1 114 ? 3.661 -4.529 -15.699 1.00 97.06 114 VAL A C 1
ATOM 919 O O . VAL A 1 114 ? 3.267 -5.620 -15.293 1.00 97.06 114 VAL A O 1
ATOM 922 N N . HIS A 1 115 ? 4.722 -4.401 -16.502 1.00 97.44 115 HIS A N 1
ATOM 923 C CA . HIS A 1 115 ? 5.517 -5.545 -16.950 1.00 97.44 115 HIS A CA 1
ATOM 924 C C . HIS A 1 115 ? 6.131 -6.298 -15.769 1.00 97.44 115 HIS A C 1
ATOM 926 O O . HIS A 1 115 ? 5.963 -7.509 -15.659 1.00 97.44 115 HIS A O 1
ATOM 932 N N . HIS A 1 116 ? 6.760 -5.576 -14.837 1.00 97.25 116 HIS A N 1
ATOM 933 C CA . HIS A 1 116 ? 7.361 -6.163 -13.639 1.00 97.25 116 HIS A CA 1
ATOM 934 C C . HIS A 1 116 ? 6.353 -6.967 -12.808 1.00 97.25 116 HIS A C 1
ATOM 936 O O . HIS A 1 116 ? 6.644 -8.092 -12.399 1.00 97.25 116 HIS A O 1
ATOM 942 N N . VAL A 1 117 ? 5.156 -6.422 -12.567 1.00 96.50 117 VAL A N 1
ATOM 943 C CA . VAL A 1 117 ? 4.097 -7.132 -11.831 1.00 96.50 117 VAL A CA 1
ATOM 944 C C . VAL A 1 117 ? 3.622 -8.361 -12.606 1.00 96.50 117 VAL A C 1
ATOM 946 O O . VAL A 1 117 ? 3.463 -9.424 -12.009 1.00 96.50 117 VAL A O 1
ATOM 949 N N . ALA A 1 118 ? 3.432 -8.247 -13.923 1.00 96.81 118 ALA A N 1
ATOM 950 C CA . ALA A 1 118 ? 2.983 -9.355 -14.761 1.00 96.81 118 ALA A CA 1
ATOM 951 C C . ALA A 1 118 ? 3.985 -10.522 -14.775 1.00 96.81 118 ALA A C 1
ATOM 953 O O . ALA A 1 118 ? 3.585 -11.675 -14.603 1.00 96.81 118 ALA A O 1
ATOM 954 N N . GLU A 1 119 ? 5.280 -10.229 -14.913 1.00 97.44 119 GLU A N 1
ATOM 955 C CA . GLU A 1 119 ? 6.350 -11.233 -14.873 1.00 97.44 119 GLU A CA 1
ATOM 956 C C . GLU A 1 119 ? 6.438 -11.937 -13.516 1.00 97.44 119 GLU A C 1
ATOM 958 O O . GLU A 1 119 ? 6.686 -13.139 -13.445 1.00 97.44 119 GLU A O 1
ATOM 963 N N . ASN A 1 120 ? 6.181 -11.207 -12.428 1.00 96.62 120 ASN A N 1
ATOM 964 C CA . ASN A 1 120 ? 6.301 -11.708 -11.059 1.00 96.62 120 ASN A CA 1
ATOM 965 C C . ASN A 1 120 ? 4.945 -12.066 -10.424 1.00 96.62 120 ASN A C 1
ATOM 967 O O . ASN A 1 120 ? 4.846 -12.196 -9.202 1.00 96.62 120 ASN A O 1
ATOM 971 N N . ARG A 1 121 ? 3.891 -12.253 -11.232 1.00 93.69 121 ARG A N 1
ATOM 972 C CA . ARG A 1 121 ? 2.505 -12.431 -10.759 1.00 93.69 121 ARG A CA 1
ATOM 973 C C . ARG A 1 121 ? 2.330 -13.556 -9.741 1.00 93.69 121 ARG A C 1
ATOM 975 O O . ARG A 1 121 ? 1.555 -13.408 -8.808 1.00 93.69 121 ARG A O 1
ATOM 982 N N . THR A 1 122 ? 3.052 -14.668 -9.893 1.00 92.56 122 THR A N 1
ATOM 983 C CA . THR A 1 122 ? 2.955 -15.817 -8.978 1.00 92.56 122 THR A CA 1
ATOM 984 C C . THR A 1 122 ? 3.512 -15.472 -7.601 1.00 92.56 122 THR A C 1
ATOM 986 O O . THR A 1 122 ? 2.988 -15.925 -6.591 1.00 92.56 122 THR A O 1
ATOM 989 N N . LEU A 1 123 ? 4.559 -14.647 -7.558 1.00 92.56 123 LEU A N 1
ATOM 990 C CA . LEU A 1 123 ? 5.183 -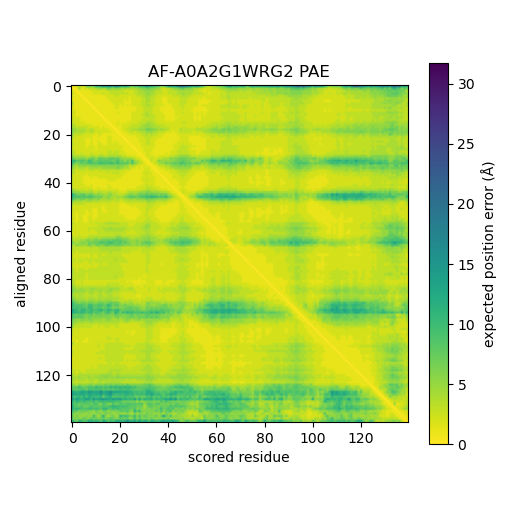14.214 -6.317 1.00 92.56 123 LEU A CA 1
ATOM 991 C C . LEU A 1 123 ? 4.312 -13.176 -5.598 1.00 92.56 123 LEU A C 1
ATOM 993 O O . LEU A 1 123 ? 4.088 -13.291 -4.398 1.00 92.56 123 LEU A O 1
ATOM 997 N N . TYR A 1 124 ? 3.780 -12.191 -6.327 1.00 92.06 124 TYR A N 1
ATOM 998 C CA . TYR A 1 124 ? 2.841 -11.220 -5.755 1.00 92.06 124 TYR A CA 1
ATOM 999 C C . TYR A 1 124 ? 1.515 -11.873 -5.343 1.00 92.06 124 TYR A C 1
ATOM 1001 O O . TYR A 1 124 ? 0.975 -11.553 -4.290 1.00 92.06 124 TYR A O 1
ATOM 1009 N N . GLY A 1 125 ? 1.030 -12.842 -6.120 1.00 86.75 125 GLY A N 1
ATOM 1010 C CA . GLY A 1 125 ? -0.178 -13.611 -5.818 1.00 86.75 125 GLY A CA 1
ATOM 1011 C C . GLY A 1 125 ? -0.019 -14.624 -4.683 1.00 86.75 125 GLY A C 1
ATOM 1012 O O . GLY A 1 125 ? -1.007 -15.217 -4.272 1.00 86.75 125 GLY A O 1
ATOM 1013 N N . SER A 1 126 ? 1.193 -14.830 -4.156 1.00 84.31 126 SER A N 1
ATOM 1014 C CA . SER A 1 126 ? 1.409 -15.691 -2.988 1.00 84.31 126 SER A CA 1
ATOM 1015 C C . SER A 1 126 ? 1.092 -14.988 -1.661 1.00 84.31 126 SER A C 1
ATOM 1017 O O . SER A 1 126 ? 1.357 -15.553 -0.599 1.00 84.31 126 SER A O 1
ATOM 1019 N N . ILE A 1 127 ? 0.665 -13.723 -1.693 1.00 82.69 127 ILE A N 1
ATOM 1020 C CA . ILE A 1 127 ? 0.271 -12.975 -0.502 1.00 82.69 127 ILE A CA 1
ATOM 1021 C C . ILE A 1 127 ? -1.142 -13.416 -0.123 1.00 82.69 127 ILE A C 1
ATOM 1023 O O . ILE A 1 127 ? -2.072 -13.252 -0.908 1.00 82.69 127 ILE A O 1
ATOM 1027 N N . ASP A 1 128 ? -1.288 -13.979 1.077 1.00 78.50 128 ASP A N 1
ATOM 1028 C CA . ASP A 1 128 ? -2.599 -14.283 1.651 1.00 78.50 128 ASP A CA 1
ATOM 1029 C C . ASP A 1 128 ? -3.347 -12.962 1.910 1.00 78.50 128 ASP A C 1
ATOM 1031 O O . ASP A 1 128 ? -2.792 -12.104 2.613 1.00 78.50 128 ASP A O 1
ATOM 1035 N N . PRO A 1 129 ? -4.548 -12.759 1.335 1.00 80.94 129 PRO A N 1
ATOM 1036 C CA . PRO A 1 129 ? -5.307 -11.531 1.536 1.00 80.94 129 PRO A CA 1
ATOM 1037 C C . PRO A 1 129 ? -5.729 -11.338 2.995 1.00 80.94 129 PRO A C 1
ATOM 1039 O O . PRO A 1 129 ? -5.863 -10.192 3.426 1.00 80.94 129 PRO A O 1
ATOM 1042 N N . ASP A 1 130 ? -5.894 -12.416 3.768 1.00 81.38 130 ASP A N 1
ATOM 1043 C CA . ASP A 1 130 ? -6.273 -12.328 5.172 1.00 81.38 130 ASP A CA 1
ATOM 1044 C C . AS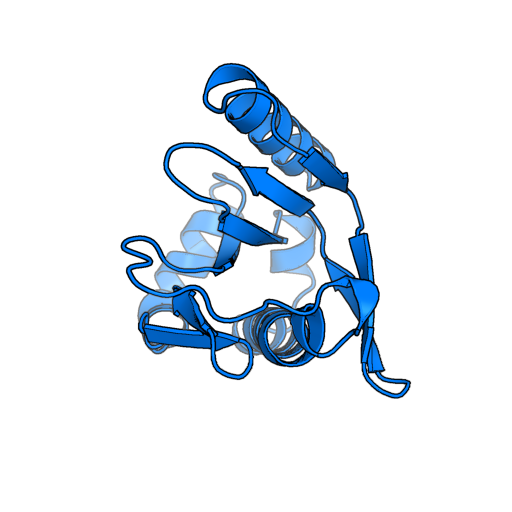P A 1 130 ? -5.044 -12.058 6.051 1.00 81.38 130 ASP A C 1
ATOM 1046 O O . ASP A 1 130 ? -3.984 -12.694 5.964 1.00 81.38 130 ASP A O 1
ATOM 1050 N N . ALA A 1 131 ? -5.179 -11.072 6.937 1.00 83.00 131 ALA A N 1
ATOM 1051 C CA . ALA A 1 131 ? -4.109 -10.645 7.821 1.00 83.00 131 ALA A CA 1
ATOM 1052 C C . ALA A 1 131 ? -4.624 -10.234 9.203 1.00 83.00 131 ALA A C 1
ATOM 1054 O O . ALA A 1 131 ? -5.824 -10.117 9.473 1.00 83.00 131 ALA A O 1
ATOM 1055 N N . ARG A 1 132 ? -3.674 -10.002 10.109 1.00 81.38 132 ARG A N 1
ATOM 1056 C CA . ARG A 1 132 ? -3.928 -9.446 11.436 1.00 81.38 132 ARG A CA 1
ATOM 1057 C C . ARG A 1 132 ? -2.873 -8.412 11.796 1.00 81.38 132 ARG A C 1
ATOM 1059 O O . ARG A 1 132 ? -1.685 -8.653 11.608 1.00 81.38 132 ARG A O 1
ATOM 1066 N N . ALA A 1 133 ? -3.329 -7.301 12.362 1.00 82.06 133 ALA A N 1
ATOM 1067 C CA . ALA A 1 133 ? -2.505 -6.292 13.014 1.00 82.06 133 ALA A CA 1
ATOM 1068 C C . ALA A 1 133 ? -2.737 -6.405 14.530 1.00 82.06 133 ALA A C 1
ATOM 1070 O O . ALA A 1 133 ? -3.716 -5.877 15.062 1.00 82.06 133 ALA A O 1
ATOM 1071 N N . GLY A 1 134 ? -1.895 -7.188 15.213 1.00 83.38 134 GLY A N 1
ATOM 1072 C CA . GLY A 1 134 ? -2.184 -7.646 16.576 1.00 83.38 134 GLY A CA 1
ATOM 1073 C C . GLY A 1 134 ? -3.462 -8.493 16.607 1.00 83.38 134 GLY A C 1
ATOM 1074 O O . GLY A 1 134 ? -3.587 -9.458 15.856 1.00 83.38 134 GLY A O 1
ATOM 1075 N N . ASP A 1 135 ? -4.436 -8.093 17.425 1.00 82.06 135 ASP A N 1
ATOM 1076 C CA . ASP A 1 135 ? -5.737 -8.771 17.544 1.00 82.06 135 ASP A CA 1
ATOM 1077 C C . ASP A 1 135 ? -6.809 -8.226 16.580 1.00 82.06 135 ASP A C 1
ATOM 1079 O O . ASP A 1 135 ? -7.978 -8.613 16.645 1.00 82.06 135 ASP A O 1
ATOM 1083 N N . VAL A 1 136 ? -6.441 -7.301 15.688 1.00 85.50 136 VAL A N 1
ATOM 1084 C CA . VAL A 1 136 ? -7.378 -6.630 14.781 1.00 85.50 136 VAL A CA 1
ATOM 1085 C C . VAL A 1 136 ? -7.319 -7.247 13.379 1.00 85.50 136 VAL A C 1
ATOM 1087 O O . VAL A 1 136 ? -6.225 -7.349 12.818 1.00 85.50 136 VAL A O 1
ATOM 1090 N N . PRO A 1 137 ? -8.467 -7.630 12.777 1.00 86.19 137 PRO A N 1
ATOM 1091 C CA . PRO A 1 137 ? -8.508 -8.096 11.393 1.00 86.19 137 PRO A CA 1
ATOM 1092 C C . PRO A 1 137 ? -7.936 -7.059 10.426 1.00 86.19 137 PRO A C 1
ATOM 1094 O O . PRO A 1 137 ? -8.256 -5.870 10.526 1.00 86.19 137 PRO A O 1
ATOM 1097 N N . ALA A 1 138 ? -7.122 -7.517 9.482 1.00 86.81 138 ALA A N 1
ATOM 1098 C CA . ALA A 1 138 ? -6.535 -6.702 8.431 1.00 86.81 138 ALA A CA 1
ATOM 1099 C C . ALA A 1 138 ? -6.625 -7.420 7.078 1.00 86.81 138 ALA A C 1
ATOM 1101 O O . ALA A 1 138 ? -6.825 -8.632 7.028 1.00 86.81 138 ALA A O 1
ATOM 1102 N N . VAL A 1 139 ? -6.471 -6.661 5.994 1.00 89.69 139 VAL A N 1
ATOM 1103 C CA . VAL A 1 139 ? -6.445 -7.180 4.617 1.00 89.69 139 VAL A CA 1
ATOM 1104 C C . VAL A 1 139 ? -5.177 -6.699 3.905 1.00 89.69 139 VAL A C 1
ATOM 1106 O O . VAL A 1 139 ? -4.679 -5.618 4.224 1.00 89.69 139 VAL A O 1
ATOM 1109 N N . ARG A 1 140 ? -4.654 -7.487 2.964 1.00 85.00 140 ARG A N 1
ATOM 1110 C CA . ARG A 1 140 ? -3.511 -7.150 2.096 1.00 85.00 140 ARG A CA 1
ATOM 1111 C C . ARG A 1 140 ? -3.945 -6.916 0.651 1.00 85.00 140 ARG A C 1
ATOM 1113 O O . ARG A 1 140 ? -4.831 -7.664 0.186 1.00 85.00 140 ARG A O 1
#

pLDDT: mean 92.94, std 4.96, range [78.5, 98.44]

Secondary structure (DSSP, 8-state):
--HHHHHHHHHHHHHHHSSS-EEEEEEEEEETTEEEEEEEEEEE-SSS-EEEEEEEE-HHHHHHSSSHHHHHHHHHHHHHHGGGSTTT-----TT--S-SEEEEEEEPSSHHHHHHHHHTHHHHTTS-SEEEETTEEEE-

Radius of gyration: 15.11 Å; Cα contacts (8 Å, |Δi|>4): 235; chains: 1; bounding box: 37×30×39 Å

Sequence (140 aa):
MREDALATRLVEHYEATAESPAIRLEEPYDADGRQGVVDLFVRTRTPEPVDRVIELKADAAVRRATGANEILRQYRRMERYFHVDERHALRPKLGRTEPGARYLLCFAPTPTCVHHVAENRTLYGSIDPDARAGDVPAVR

Nearest PDB structures (foldseek):
  6p4w-assembly1_B  TM=5.070E-01  e=3.226E-02  Sulfurisphaera tokodaii str. 7
  6xl1-assembly1_B  TM=5.376E-01  e=6.384E-01  Treponema succinifaciens DSM 2489
  3ijm-assembly1_B  TM=6.058E-01  e=1.073E+00  Spirosoma linguale DSM 74
  6ut8-assembly1_G  TM=3.994E-01  e=5.607E-01  Thermococcus gammatolerans
  6wxx-assembly2_C  TM=5.126E-01  e=3.030E+00  Treponema succinifaciens DSM 2489

Mean predicted aligned error: 3.68 Å

Foldseek 3Di:
DDQVVVLVVVVVVCVVPADPKDKDAQCWFQQPNLIDTFRIWIWGPPPHTEIEGEHEAELVNCVPDPAPVRLVVNLVSCVQGVCSGPVNPDDDDPPDPDFNYERYYYYDPDPNRVVRCVVCVVVVVVDDQWDDSDPTTYGD

Solvent-accessible surface area (backbone atoms only — not comparable to full-atom values): 7925 Å² total; per-residue (Å²): 109,56,52,70,61,49,50,51,52,52,50,55,48,43,66,74,74,39,73,85,51,49,74,40,69,58,41,71,37,52,31,92,83,53,67,50,66,35,54,34,35,39,36,37,54,74,97,55,64,29,38,34,47,30,43,74,37,20,48,67,53,62,71,68,40,96,42,71,68,52,54,49,51,53,51,53,50,47,68,70,33,45,49,61,8,78,91,55,46,70,74,76,61,90,88,66,86,67,50,47,31,36,44,42,82,44,62,41,99,37,74,66,38,50,49,53,48,62,78,41,40,72,66,65,65,65,58,66,47,75,46,64,48,82,89,24,51,22,36,82